Protein AF-A0A7M4A1M5-F1 (afdb_monomer_lite)

Structure (mmCIF, N/CA/C/O backbone):
data_AF-A0A7M4A1M5-F1
#
_entry.id   AF-A0A7M4A1M5-F1
#
loop_
_atom_site.group_PDB
_atom_site.id
_atom_site.type_symbol
_atom_site.label_atom_id
_atom_site.label_alt_id
_atom_site.label_comp_id
_atom_site.label_asym_id
_atom_site.label_entity_id
_atom_site.label_seq_id
_atom_site.pdbx_PDB_ins_code
_atom_site.Cartn_x
_atom_site.Cartn_y
_atom_site.Cartn_z
_atom_site.occupancy
_atom_site.B_iso_or_equiv
_atom_site.auth_seq_id
_atom_site.auth_comp_id
_atom_site.auth_asym_id
_atom_site.auth_atom_id
_atom_site.pdbx_PDB_model_num
ATOM 1 N N . GLU A 1 1 ? 10.358 -8.273 -13.338 1.00 64.81 1 GLU A N 1
ATOM 2 C CA . GLU A 1 1 ? 9.259 -8.929 -12.596 1.00 64.81 1 GLU A CA 1
ATOM 3 C C . GLU A 1 1 ? 9.424 -8.600 -11.118 1.00 64.81 1 GLU A C 1
ATOM 5 O O . GLU A 1 1 ? 10.490 -8.851 -10.581 1.00 64.8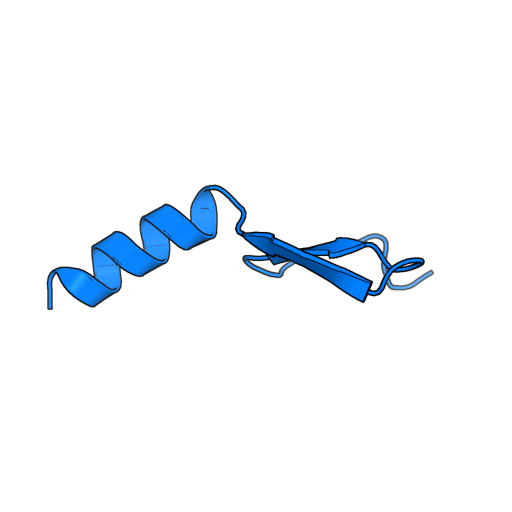1 1 GLU A O 1
ATOM 10 N N . GLY A 1 2 ? 8.464 -7.931 -10.480 1.00 85.56 2 GLY A N 1
ATOM 11 C CA . GLY A 1 2 ? 8.633 -7.500 -9.078 1.00 85.56 2 GLY A CA 1
ATOM 12 C C . GLY A 1 2 ? 7.379 -6.881 -8.468 1.00 85.56 2 GLY A C 1
ATOM 13 O O . GLY A 1 2 ? 7.091 -7.074 -7.295 1.00 85.56 2 GLY A O 1
ATOM 14 N N . TYR A 1 3 ? 6.568 -6.231 -9.301 1.00 87.75 3 TYR A N 1
ATOM 15 C CA . TYR A 1 3 ? 5.297 -5.624 -8.895 1.00 87.75 3 TYR A CA 1
ATOM 16 C C . TYR A 1 3 ? 4.065 -6.483 -9.223 1.00 87.75 3 TYR A C 1
ATOM 18 O O . TYR A 1 3 ? 2.933 -5.995 -9.174 1.00 87.75 3 TYR A O 1
ATOM 26 N N . SER A 1 4 ? 4.269 -7.760 -9.570 1.00 92.94 4 SER A N 1
ATOM 27 C CA . SER A 1 4 ? 3.175 -8.720 -9.772 1.00 92.94 4 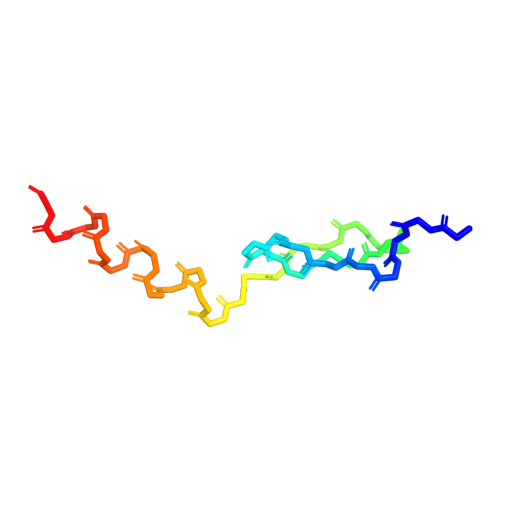SER A CA 1
ATOM 28 C C . SER A 1 4 ? 2.449 -9.007 -8.455 1.00 92.94 4 SER A C 1
ATOM 30 O O . SER A 1 4 ? 1.221 -9.046 -8.420 1.00 92.94 4 SER A O 1
ATOM 32 N N . MET A 1 5 ? 3.195 -9.123 -7.355 1.00 95.00 5 MET A N 1
ATOM 33 C CA . MET A 1 5 ? 2.636 -9.290 -6.016 1.00 95.00 5 MET A CA 1
ATOM 34 C C . MET A 1 5 ? 2.295 -7.937 -5.381 1.00 95.00 5 MET A C 1
ATOM 36 O O . MET A 1 5 ? 3.103 -7.009 -5.380 1.00 95.00 5 MET A O 1
ATOM 40 N N . ARG A 1 6 ? 1.091 -7.825 -4.803 1.00 94.06 6 ARG A N 1
ATOM 41 C CA . ARG A 1 6 ? 0.563 -6.578 -4.218 1.00 94.06 6 ARG A CA 1
ATOM 42 C C . ARG A 1 6 ? 0.055 -6.797 -2.792 1.00 94.06 6 ARG A C 1
ATOM 44 O O . ARG A 1 6 ? -1.124 -7.074 -2.565 1.00 94.06 6 ARG A O 1
ATOM 51 N N . PHE A 1 7 ? 0.959 -6.636 -1.829 1.00 95.50 7 PHE A N 1
ATOM 52 C CA . PHE A 1 7 ? 0.695 -6.891 -0.406 1.00 95.50 7 PHE A CA 1
ATOM 53 C C . PHE A 1 7 ? 0.082 -5.706 0.356 1.00 95.50 7 PHE A C 1
ATOM 55 O O . PHE A 1 7 ? -0.442 -5.884 1.451 1.00 95.50 7 PHE A O 1
ATOM 62 N N . GLY A 1 8 ? 0.130 -4.493 -0.200 1.00 96.00 8 GLY A N 1
ATOM 63 C CA . GLY A 1 8 ? -0.349 -3.293 0.485 1.00 96.00 8 GLY A CA 1
ATOM 64 C C . GLY A 1 8 ? -1.867 -3.261 0.701 1.00 96.00 8 GLY A C 1
ATOM 65 O O . GLY A 1 8 ? -2.648 -3.777 -0.105 1.00 96.00 8 GLY A O 1
ATOM 66 N N . LEU A 1 9 ? -2.283 -2.559 1.763 1.00 98.00 9 LEU A N 1
ATOM 67 C CA . LEU A 1 9 ? -3.684 -2.187 2.011 1.00 98.00 9 LEU A CA 1
ATOM 68 C C . LEU A 1 9 ? -4.199 -1.129 1.026 1.00 98.00 9 LEU A C 1
ATOM 70 O O . LEU A 1 9 ? -5.401 -0.920 0.930 1.00 98.00 9 LEU A O 1
ATOM 74 N N . HIS A 1 10 ? -3.302 -0.485 0.282 1.00 98.12 10 HIS A N 1
ATOM 75 C CA . HIS A 1 10 ? -3.641 0.409 -0.816 1.00 98.12 10 HIS A CA 1
ATOM 76 C C . HIS A 1 10 ? -3.298 -0.257 -2.146 1.00 98.12 10 HIS A C 1
ATOM 78 O O . HIS A 1 10 ? -2.235 -0.868 -2.291 1.00 98.12 10 HIS A O 1
ATOM 84 N N . ARG A 1 11 ? -4.186 -0.108 -3.129 1.00 97.31 11 ARG A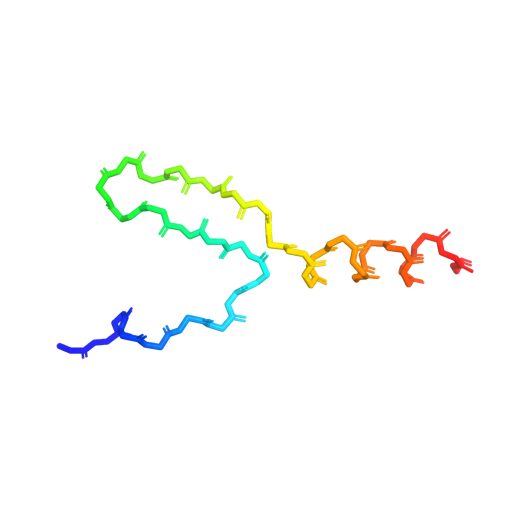 N 1
ATOM 85 C CA . ARG A 1 11 ? -3.843 -0.293 -4.536 1.00 97.31 11 ARG A CA 1
ATOM 86 C C . ARG A 1 11 ? -3.082 0.955 -4.975 1.00 97.31 11 ARG A C 1
ATOM 88 O O . ARG A 1 11 ? -3.546 2.064 -4.738 1.00 97.31 11 ARG A O 1
ATOM 95 N N . VAL A 1 12 ? -1.930 0.747 -5.599 1.00 97.31 12 VAL A N 1
ATOM 96 C CA . VAL A 1 12 ? -1.142 1.813 -6.219 1.00 97.31 12 VAL A CA 1
ATOM 97 C C . VAL A 1 12 ? -1.271 1.669 -7.728 1.00 97.31 12 VAL A C 1
ATOM 99 O O . VAL A 1 12 ? -1.088 0.567 -8.266 1.00 97.31 12 VAL A O 1
ATOM 102 N N . ASP A 1 13 ? -1.630 2.763 -8.383 1.00 96.88 13 ASP A N 1
ATOM 103 C CA . ASP A 1 13 ? -1.426 2.931 -9.812 1.00 96.88 13 ASP A CA 1
ATOM 104 C C . ASP A 1 13 ? 0.030 3.357 -10.043 1.00 96.88 13 ASP A C 1
ATOM 106 O O . ASP A 1 13 ? 0.488 4.343 -9.470 1.00 96.88 13 ASP A O 1
ATOM 110 N N . PHE A 1 14 ? 0.794 2.578 -10.810 1.00 95.31 14 PHE A N 1
ATOM 111 C CA . PHE A 1 14 ? 2.222 2.853 -10.995 1.00 95.31 14 PHE A CA 1
ATOM 112 C C . PHE A 1 14 ? 2.496 3.938 -12.036 1.00 95.31 14 PHE A C 1
ATOM 114 O O . PHE A 1 14 ? 3.586 4.507 -12.021 1.00 95.31 14 PHE A O 1
ATOM 121 N N . GLU A 1 15 ? 1.527 4.251 -12.893 1.00 96.88 15 GLU A N 1
ATOM 122 C CA . GLU A 1 15 ? 1.657 5.293 -13.907 1.00 96.88 15 GLU A CA 1
ATOM 123 C C . GLU A 1 15 ? 1.340 6.661 -13.301 1.00 96.88 15 GLU A C 1
ATOM 125 O O . GLU A 1 15 ? 2.141 7.586 -13.412 1.00 96.88 15 GLU A O 1
ATOM 130 N N . SER A 1 16 ? 0.215 6.777 -12.587 1.00 98.00 16 SER A N 1
ATOM 131 C CA . SER A 1 16 ? -0.234 8.047 -11.994 1.00 98.00 16 SER A CA 1
ATOM 132 C C . SER A 1 16 ? 0.241 8.282 -10.558 1.00 98.00 16 SER A C 1
ATOM 134 O O . SER A 1 16 ? 0.092 9.386 -10.037 1.00 98.00 16 SER A O 1
ATOM 136 N N . GLN A 1 17 ? 0.795 7.256 -9.901 1.00 97.25 17 GLN A N 1
ATOM 137 C CA . GLN A 1 17 ? 1.140 7.243 -8.470 1.00 97.25 17 GLN A CA 1
ATOM 138 C C . GLN A 1 17 ? -0.063 7.398 -7.522 1.00 97.25 17 GLN A C 1
ATOM 140 O O . GLN A 1 17 ? 0.115 7.550 -6.307 1.00 97.25 17 GLN A O 1
ATOM 145 N N . GLU A 1 18 ? -1.290 7.308 -8.039 1.00 98.56 18 GLU A N 1
ATOM 146 C CA . GLU A 1 18 ? -2.499 7.371 -7.228 1.00 98.56 18 GLU A CA 1
ATOM 147 C C . GLU A 1 18 ? -2.586 6.179 -6.264 1.00 98.56 18 GLU A C 1
ATOM 149 O O . GLU A 1 18 ? -2.219 5.039 -6.580 1.00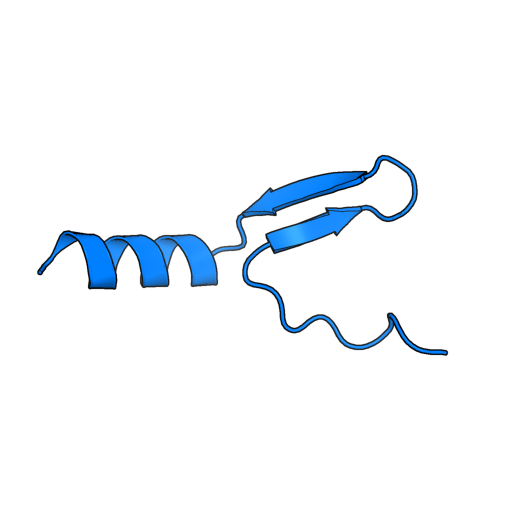 98.56 18 GLU A O 1
ATOM 154 N N . ARG A 1 19 ? -3.098 6.445 -5.058 1.00 98.44 19 ARG A N 1
ATOM 155 C CA . ARG A 1 19 ? -3.303 5.446 -4.010 1.00 98.44 19 ARG A CA 1
ATOM 156 C C . ARG A 1 19 ? -4.774 5.364 -3.652 1.00 98.44 19 ARG A C 1
ATOM 158 O O . ARG A 1 19 ? -5.343 6.312 -3.124 1.00 98.44 19 ARG A O 1
ATOM 165 N N . THR A 1 20 ? -5.351 4.185 -3.835 1.00 98.38 20 THR A N 1
ATOM 166 C CA . THR A 1 20 ? -6.737 3.898 -3.455 1.00 98.38 20 THR A CA 1
ATOM 167 C C . THR A 1 20 ? -6.749 2.871 -2.332 1.00 98.38 20 THR A C 1
ATOM 169 O O . THR A 1 20 ? -6.128 1.809 -2.442 1.00 98.38 20 THR A O 1
ATOM 172 N N . LEU A 1 21 ? -7.447 3.167 -1.236 1.00 98.31 21 LEU A N 1
ATOM 173 C CA . LEU A 1 21 ? -7.594 2.230 -0.125 1.00 98.31 21 LEU A CA 1
ATOM 174 C C . LEU A 1 21 ? -8.379 0.987 -0.578 1.00 98.31 21 LEU A C 1
ATOM 176 O O . LEU A 1 21 ? -9.396 1.090 -1.260 1.00 98.31 21 LEU A O 1
ATOM 180 N N . ARG A 1 22 ? -7.901 -0.205 -0.212 1.00 98.25 22 ARG A N 1
ATOM 181 C CA . ARG A 1 22 ? -8.600 -1.475 -0.464 1.00 98.25 22 ARG A CA 1
ATOM 182 C C . ARG A 1 22 ? -9.587 -1.762 0.672 1.00 98.25 22 ARG A C 1
ATOM 184 O O . ARG A 1 22 ? -9.350 -1.310 1.792 1.00 98.25 22 ARG A O 1
ATOM 191 N N . PRO A 1 23 ? -10.604 -2.618 0.458 1.00 98.12 23 PRO A N 1
ATOM 192 C CA . PRO A 1 23 ? -11.543 -3.005 1.517 1.00 98.12 23 PRO A CA 1
ATOM 193 C C . PRO A 1 23 ? -10.872 -3.543 2.791 1.00 98.12 23 PRO A C 1
ATOM 195 O O . PRO A 1 23 ? -11.317 -3.261 3.898 1.00 98.12 23 PRO A O 1
ATOM 198 N N . SER A 1 24 ? -9.746 -4.254 2.660 1.00 97.81 24 SER A N 1
ATOM 199 C CA . SER A 1 24 ? -8.960 -4.721 3.811 1.00 97.81 24 SER A CA 1
ATOM 200 C C . SER A 1 24 ? -8.420 -3.577 4.678 1.00 97.81 24 SER A C 1
ATOM 202 O O . SER A 1 24 ? -8.252 -3.741 5.882 1.00 97.81 24 SER A O 1
ATOM 204 N N . GLY A 1 25 ? -8.150 -2.415 4.081 1.00 98.12 25 GLY A N 1
ATOM 205 C CA . GLY A 1 25 ? -7.732 -1.216 4.793 1.00 98.12 25 GLY A CA 1
ATOM 206 C C . GLY A 1 25 ? -8.848 -0.605 5.640 1.00 98.12 25 GLY A C 1
ATOM 207 O O . GLY A 1 25 ? -8.583 -0.184 6.763 1.00 98.12 25 GLY A O 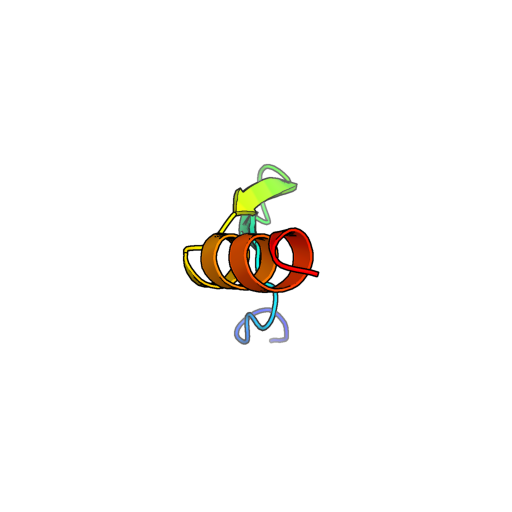1
ATOM 208 N N . GLU A 1 26 ? -10.095 -0.640 5.163 1.00 97.88 26 GLU A N 1
ATOM 209 C CA . GLU A 1 26 ? -11.260 -0.222 5.959 1.00 97.88 26 GLU A CA 1
ATOM 210 C C . GLU A 1 26 ? -11.487 -1.150 7.158 1.00 97.88 26 GLU A C 1
ATOM 212 O O . GLU A 1 26 ? -11.713 -0.688 8.276 1.00 97.88 26 GLU A O 1
ATOM 217 N N . VAL A 1 27 ? -11.329 -2.465 6.963 1.00 97.81 27 VAL A N 1
ATOM 218 C CA . VAL A 1 27 ? -11.376 -3.435 8.070 1.00 97.81 27 VAL A CA 1
ATOM 219 C C . VAL A 1 27 ? -10.289 -3.130 9.104 1.00 97.81 27 VAL A C 1
ATOM 221 O O . VAL A 1 27 ? -10.574 -3.074 10.300 1.00 97.81 27 VAL A O 1
ATOM 224 N N . TYR A 1 28 ? -9.054 -2.877 8.661 1.00 97.31 28 TYR A N 1
ATOM 225 C CA . TYR A 1 28 ? -7.950 -2.541 9.563 1.00 97.31 28 TYR A CA 1
ATOM 226 C C . TYR A 1 28 ? -8.216 -1.244 10.344 1.00 97.31 28 TYR A C 1
ATOM 228 O O . TYR A 1 28 ? -8.006 -1.196 11.555 1.00 97.31 28 TYR A O 1
ATOM 236 N N . LYS A 1 29 ? -8.756 -0.214 9.679 1.00 97.06 29 LYS A N 1
ATOM 237 C CA . LYS A 1 29 ? -9.176 1.043 10.314 1.00 97.06 29 LYS A CA 1
ATOM 238 C C . LYS A 1 29 ? -10.230 0.808 11.396 1.00 97.06 29 LYS A C 1
ATOM 240 O O . LYS A 1 29 ? -10.110 1.366 12.483 1.00 97.06 29 LYS A O 1
ATOM 245 N N . ALA A 1 30 ? -11.224 -0.041 11.132 1.00 96.94 30 ALA A N 1
ATOM 246 C CA . ALA A 1 30 ? -12.248 -0.388 12.113 1.00 96.94 30 ALA A CA 1
ATOM 247 C C . ALA A 1 30 ? -11.674 -1.135 13.328 1.00 96.94 30 ALA A C 1
ATOM 249 O O . ALA A 1 30 ? -12.111 -0.886 14.447 1.00 96.94 30 ALA A O 1
ATOM 250 N N . ILE A 1 31 ? -10.696 -2.025 13.132 1.00 97.25 31 ILE A N 1
ATOM 251 C CA . ILE A 1 31 ? -10.021 -2.738 14.229 1.00 97.25 31 ILE A CA 1
ATOM 252 C C . ILE A 1 31 ? -9.247 -1.755 15.112 1.00 97.25 31 ILE A C 1
ATOM 254 O O . ILE A 1 31 ? -9.392 -1.785 16.331 1.00 97.25 31 ILE A O 1
ATOM 258 N N . VAL A 1 32 ? -8.450 -0.873 14.503 1.00 96.69 32 VAL A N 1
ATOM 259 C CA . VAL A 1 32 ? -7.639 0.108 15.240 1.00 96.69 32 VAL A CA 1
ATOM 260 C C . VAL A 1 32 ? -8.517 1.138 15.949 1.00 96.69 32 VAL A C 1
ATOM 262 O O . VAL A 1 32 ? -8.245 1.466 17.095 1.00 96.69 32 VAL A O 1
ATOM 265 N N . GLY A 1 33 ? -9.586 1.616 15.306 1.00 93.56 33 GLY A N 1
ATOM 266 C CA . GLY A 1 33 ? -10.494 2.616 15.879 1.00 93.56 33 GLY A CA 1
ATOM 267 C C . GLY A 1 33 ? -11.426 2.098 16.981 1.00 93.56 33 GLY A C 1
ATOM 268 O O . GLY A 1 33 ? -12.144 2.891 17.579 1.00 93.56 33 GLY A O 1
ATOM 269 N N . ARG A 1 34 ? -11.451 0.785 17.238 1.00 80.12 34 ARG A N 1
ATOM 270 C CA . ARG A 1 34 ? -12.193 0.162 18.351 1.00 80.12 34 ARG A CA 1
ATOM 271 C C . ARG A 1 34 ? -11.343 -0.024 19.614 1.00 80.12 34 ARG A C 1
ATOM 273 O O . ARG A 1 34 ? -11.836 -0.610 20.575 1.00 80.12 34 ARG A O 1
ATOM 280 N N . ARG A 1 35 ? -10.083 0.41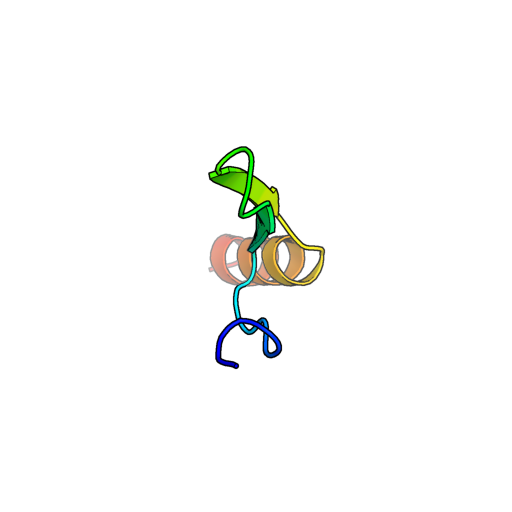2 19.587 1.00 56.19 35 ARG A N 1
ATOM 281 C CA . ARG A 1 35 ? -9.149 0.373 20.714 1.00 56.19 35 ARG A CA 1
ATOM 282 C C . ARG A 1 35 ? -9.106 1.725 21.410 1.00 56.19 35 ARG A C 1
ATOM 284 O O . ARG A 1 35 ? -8.982 1.706 22.650 1.00 56.19 35 ARG A O 1
#

Secondary structure (DSSP, 8-state):
--SS---SSEEE-TTT--EEE-HHHHHHHHHHTT-

Foldseek 3Di:
DPPPDDPDQWDADPVVRDTDGHPVNVVVVVVVVVD

pLDDT: mean 93.81, std 9.12, range [56.19, 98.56]

Sequence (35 aa):
EGYSMRFGLHRVDFESQERTLRPSGEVYKAIVGRR

Radius of gyration: 12.16 Å; chains: 1; bounding box: 22×17×35 Å